Protein AF-A0A199UKZ0-F1 (afdb_monomer_lite)

InterPro domains:
  IPR006593 Cytochrome b561/ferric reductase, transmembrane domain [PF03188] (11-136)
  IPR006593 Cytochrome b561/ferric reductase, transmembrane domain [PS50939] (1-160)
  IPR006593 Cytochrome b561/ferric reductase, transmembrane domain [SM00665] (11-135)

pLDDT: mean 88.03, std 12.97, range [36.12, 98.5]

Organism: Ananas comosus (NCBI:txid4615)

Sequence (160 aa):
LTPQISVQIKVHAFLLWASFGFLIPVGVLIIRMSNNTKSAKSLKILFFSHVIVQIISVLLASAGAILSIKNFANSFENTHQRMGLALYGSIWLQSVFGFFRPNRELKLRRVWYFVHWLLGTGISILGIANTYIGLQTYHERTTRSVKLWTTSIKSALRCG

Foldseek 3Di:
DDPVLVVLLVLLLVLLCCQLLPLLVVLLVLQVCLVVDPDPVSNVVSVVSSLVSLVSSLVSLVVSVVSCVVRPDDDLPDPLSV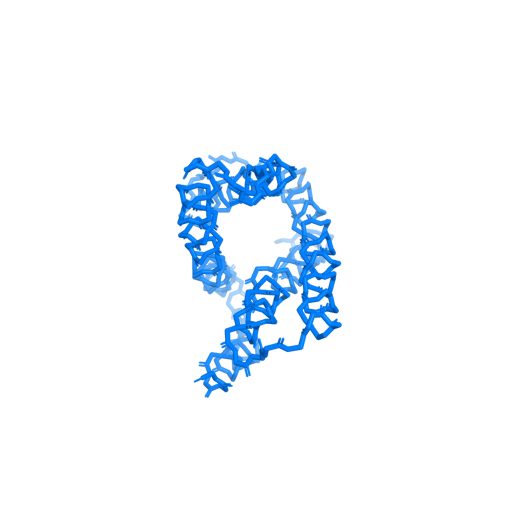LSVVLNVLSVVLNVLVVVQDDPPDPVNVVSCVVSSVSSVVSSVSSLVSSVVSLVVVCVVPVDDCPVVVVVSVVVVVVD

Secondary structure (DSSP, 8-state):
--HHHHHHHHHHHHHHIIIIIIIHHHHHHHHHGGGG---HHHHHHHHHHHHHHHHHHHHHHHHHHHHHHHHT-S---SHHHHHHHHHHHHHHHHHHHHHT---TTSTHHHHHHHHHHHHHHHHHHHHHHHHHHHHHHHHHHH----HHHHHHHHHHHH--

Radius of gyration: 17.36 Å; chains: 1; bounding box: 46×23×50 Å

Structure (mmCIF, N/CA/C/O backbone):
data_AF-A0A199UKZ0-F1
#
_entry.id   AF-A0A199UKZ0-F1
#
loop_
_atom_site.group_PDB
_atom_site.id
_atom_site.type_symbol
_atom_site.label_atom_id
_atom_site.label_alt_id
_atom_site.label_comp_id
_atom_site.label_asym_id
_atom_site.label_entity_id
_atom_site.label_seq_id
_atom_site.pdbx_PDB_ins_code
_atom_site.Cartn_x
_atom_site.Cartn_y
_atom_site.Cartn_z
_atom_site.occupancy
_atom_site.B_iso_or_equiv
_atom_site.auth_seq_id
_atom_site.auth_comp_id
_atom_site.auth_asym_id
_atom_site.auth_atom_id
_atom_site.pdbx_PDB_model_num
ATOM 1 N N . LEU A 1 1 ? 18.337 -0.999 -22.482 1.00 66.81 1 LEU A N 1
ATOM 2 C CA . LEU A 1 1 ? 17.759 0.017 -21.565 1.00 66.81 1 LEU A CA 1
ATOM 3 C C . LEU A 1 1 ? 18.658 1.240 -21.561 1.00 66.81 1 LEU A C 1
ATOM 5 O O . LEU A 1 1 ? 19.860 1.066 -21.396 1.00 66.81 1 LEU A O 1
ATOM 9 N N . THR A 1 2 ? 18.105 2.446 -21.693 1.00 81.44 2 THR A N 1
ATOM 10 C CA . THR A 1 2 ? 18.885 3.675 -21.471 1.00 81.44 2 THR A CA 1
ATOM 11 C C . THR A 1 2 ? 19.229 3.832 -19.977 1.00 81.44 2 THR A C 1
ATOM 13 O O . THR A 1 2 ? 18.515 3.282 -19.125 1.00 81.44 2 THR A O 1
ATOM 16 N N . PRO A 1 3 ? 20.296 4.577 -19.618 1.00 80.69 3 PRO A N 1
ATOM 17 C CA . PRO A 1 3 ? 20.652 4.831 -18.219 1.00 80.69 3 PRO A CA 1
ATOM 18 C C . PRO A 1 3 ? 19.506 5.457 -17.413 1.00 80.69 3 PRO A C 1
ATOM 20 O O . PRO A 1 3 ? 19.244 5.044 -16.285 1.00 80.69 3 PRO A O 1
ATOM 23 N N . GLN A 1 4 ? 18.767 6.386 -18.023 1.00 85.00 4 GLN A N 1
ATOM 24 C CA . GLN A 1 4 ? 17.624 7.061 -17.408 1.00 85.00 4 GLN A CA 1
ATOM 25 C C . GLN A 1 4 ? 16.493 6.084 -17.056 1.00 85.00 4 GLN A C 1
ATOM 27 O O . GLN A 1 4 ? 16.046 6.055 -15.910 1.00 85.00 4 GLN A O 1
ATOM 32 N N . ILE A 1 5 ? 16.084 5.225 -17.997 1.00 83.69 5 ILE A N 1
ATOM 33 C CA . ILE A 1 5 ? 15.036 4.217 -17.764 1.00 83.69 5 ILE A CA 1
ATOM 34 C C . ILE A 1 5 ? 15.471 3.230 -16.669 1.00 83.69 5 ILE A C 1
ATOM 36 O O . ILE A 1 5 ? 14.671 2.844 -15.821 1.00 83.69 5 ILE A O 1
ATOM 40 N N . SER A 1 6 ? 16.756 2.860 -16.628 1.00 85.12 6 SER A N 1
ATOM 41 C CA . SER A 1 6 ? 17.306 1.990 -15.579 1.00 85.12 6 SER A CA 1
ATOM 42 C C . SER A 1 6 ? 17.189 2.607 -14.180 1.00 85.12 6 SER A C 1
ATOM 44 O O . SER A 1 6 ? 16.787 1.927 -13.234 1.00 85.12 6 SER A O 1
ATOM 46 N N . VAL A 1 7 ? 17.487 3.9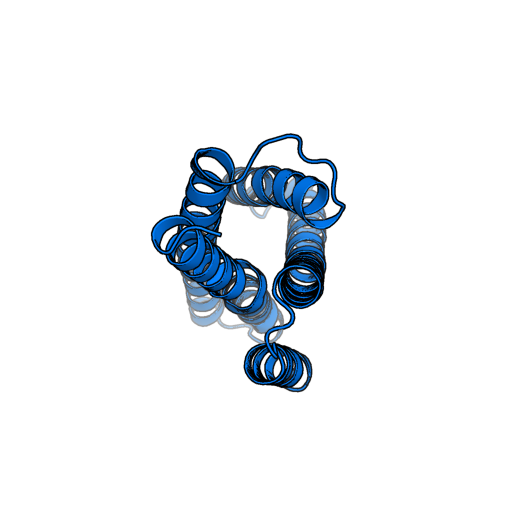04 -14.037 1.00 88.62 7 VAL A N 1
ATOM 47 C CA . VAL A 1 7 ? 17.311 4.631 -12.768 1.00 88.62 7 VAL A CA 1
ATOM 48 C C . VAL A 1 7 ? 15.838 4.693 -12.378 1.00 88.62 7 VAL A C 1
ATOM 50 O O . VAL A 1 7 ? 15.497 4.364 -11.244 1.00 88.62 7 VAL A O 1
ATOM 53 N N . GLN A 1 8 ? 14.953 5.044 -13.312 1.00 91.75 8 GLN A N 1
ATOM 54 C CA . GLN A 1 8 ? 13.519 5.120 -13.039 1.00 91.75 8 GLN A CA 1
ATOM 55 C C . GLN A 1 8 ? 12.956 3.762 -12.586 1.00 91.75 8 GLN A C 1
ATOM 57 O O . GLN A 1 8 ? 12.171 3.717 -11.642 1.00 91.75 8 GLN A O 1
ATOM 62 N N . ILE A 1 9 ? 13.373 2.646 -13.197 1.00 89.94 9 ILE A N 1
ATOM 63 C CA . ILE A 1 9 ? 12.935 1.300 -12.783 1.00 89.94 9 ILE A CA 1
ATOM 64 C C . ILE A 1 9 ? 13.376 0.996 -11.349 1.00 89.94 9 ILE A C 1
ATOM 66 O O . ILE A 1 9 ? 12.587 0.468 -10.567 1.00 89.94 9 ILE A O 1
ATOM 70 N N . LYS A 1 10 ? 14.608 1.360 -10.971 1.00 90.38 10 LYS A N 1
ATOM 71 C CA . LYS A 1 10 ? 15.092 1.186 -9.592 1.00 90.38 10 LYS A CA 1
ATOM 72 C C . LYS A 1 10 ? 14.290 2.019 -8.595 1.00 90.38 10 LYS A C 1
ATOM 74 O O . LYS A 1 10 ? 13.929 1.506 -7.542 1.00 90.38 10 LYS A O 1
ATOM 79 N N . VAL A 1 11 ? 13.994 3.278 -8.929 1.00 94.00 11 VAL A N 1
ATOM 80 C CA . VAL A 1 11 ? 13.177 4.161 -8.080 1.00 94.00 11 VAL A CA 1
ATOM 81 C C . VAL A 1 11 ? 11.765 3.596 -7.931 1.00 94.00 11 VAL A C 1
ATOM 83 O O . VAL A 1 11 ? 11.271 3.484 -6.815 1.00 94.00 11 VAL A O 1
ATOM 86 N N . HIS A 1 12 ? 11.141 3.162 -9.026 1.00 94.19 12 HIS A N 1
ATOM 87 C CA . HIS A 1 12 ? 9.838 2.502 -8.998 1.00 94.19 12 HIS A CA 1
ATOM 88 C C . HIS A 1 12 ? 9.842 1.261 -8.096 1.00 94.19 12 HIS A C 1
ATOM 90 O O . HIS A 1 12 ? 8.997 1.145 -7.208 1.00 94.19 12 HIS A O 1
ATOM 96 N N . ALA A 1 13 ? 10.817 0.368 -8.289 1.00 92.69 13 ALA A N 1
ATOM 97 C CA . ALA A 1 13 ? 10.951 -0.850 -7.499 1.00 92.69 13 ALA A CA 1
ATOM 98 C C . ALA A 1 13 ? 11.122 -0.537 -6.006 1.00 92.69 13 ALA A C 1
ATOM 100 O O . ALA A 1 13 ? 10.460 -1.152 -5.174 1.00 92.69 13 ALA A O 1
ATOM 101 N N . PHE A 1 14 ? 11.954 0.451 -5.667 1.00 93.88 14 PHE A N 1
ATOM 102 C CA . PHE A 1 14 ? 12.161 0.874 -4.285 1.00 93.88 14 PHE A CA 1
ATOM 103 C C . PHE A 1 14 ? 10.890 1.455 -3.654 1.00 93.88 14 PHE A C 1
ATOM 105 O O . PHE A 1 14 ? 10.515 1.040 -2.560 1.00 93.88 14 PHE A O 1
ATOM 112 N N . LEU A 1 15 ? 10.197 2.369 -4.345 1.00 96.50 15 LEU A N 1
ATOM 113 C CA . LEU A 1 15 ? 8.968 2.996 -3.844 1.00 96.50 15 LEU A CA 1
ATOM 114 C C . LEU A 1 15 ? 7.865 1.963 -3.580 1.00 96.50 15 LEU A C 1
ATOM 116 O O . LEU A 1 15 ? 7.220 1.997 -2.530 1.00 96.50 15 LEU A O 1
ATOM 120 N N . LEU A 1 16 ? 7.657 1.025 -4.510 1.00 95.62 16 LEU A N 1
ATOM 121 C CA . LEU A 1 16 ? 6.624 0.002 -4.354 1.00 95.62 16 LEU A CA 1
ATOM 122 C C . LEU A 1 16 ? 7.001 -1.073 -3.340 1.00 95.62 16 LEU A C 1
ATOM 124 O O . LEU A 1 16 ? 6.124 -1.522 -2.606 1.00 95.62 16 LEU A O 1
ATOM 128 N N . TRP A 1 17 ? 8.278 -1.448 -3.246 1.00 94.38 17 TRP A N 1
ATOM 129 C CA . TRP A 1 17 ? 8.747 -2.333 -2.184 1.00 94.38 17 TRP A CA 1
ATOM 130 C C . TRP A 1 17 ? 8.557 -1.692 -0.804 1.00 94.38 17 TRP A C 1
ATOM 132 O O . TRP A 1 17 ? 7.997 -2.328 0.085 1.00 94.38 17 TRP A O 1
ATOM 142 N N . ALA A 1 18 ? 8.946 -0.423 -0.637 1.00 95.62 18 ALA A N 1
ATOM 143 C CA . ALA A 1 18 ? 8.766 0.297 0.620 1.00 95.62 18 ALA A CA 1
ATOM 144 C C . ALA A 1 18 ? 7.280 0.387 1.008 1.00 95.62 18 ALA A C 1
ATOM 146 O O . ALA A 1 18 ? 6.936 0.218 2.174 1.00 95.62 18 ALA A O 1
ATOM 147 N N . SER A 1 19 ? 6.390 0.594 0.035 1.00 97.75 19 SER A N 1
ATOM 148 C CA . SER A 1 19 ? 4.943 0.622 0.261 1.00 97.75 19 SER A CA 1
ATOM 149 C C . SER A 1 19 ? 4.339 -0.777 0.469 1.00 97.75 19 SER A C 1
ATOM 151 O O . SER A 1 19 ? 4.054 -1.172 1.601 1.00 97.75 19 SER A O 1
ATOM 153 N N . PHE A 1 20 ? 4.158 -1.550 -0.606 1.00 96.31 20 PHE A N 1
ATOM 154 C CA . PHE A 1 20 ? 3.449 -2.833 -0.598 1.00 96.31 20 PHE A CA 1
ATOM 155 C C . PHE A 1 20 ? 4.234 -3.956 0.074 1.00 96.31 20 PHE A C 1
ATOM 157 O O . PHE A 1 20 ? 3.637 -4.833 0.692 1.00 96.31 20 PHE A O 1
ATOM 164 N N . GLY A 1 21 ? 5.560 -3.944 -0.052 1.00 92.12 21 GLY A N 1
ATOM 165 C CA . GLY A 1 21 ? 6.424 -4.969 0.527 1.00 92.12 21 GLY A CA 1
ATOM 166 C C . GLY A 1 21 ? 6.692 -4.784 2.020 1.00 92.12 21 GLY A C 1
ATOM 167 O O . GLY A 1 21 ? 7.087 -5.749 2.671 1.00 92.12 21 GLY A O 1
ATOM 168 N N . PHE A 1 22 ? 6.488 -3.578 2.566 1.00 93.62 22 PHE A N 1
ATOM 169 C CA . PHE A 1 22 ? 6.892 -3.262 3.937 1.00 93.62 22 PHE A CA 1
ATOM 170 C C . PHE A 1 22 ? 5.858 -2.452 4.729 1.00 93.62 22 PHE A C 1
ATOM 172 O O . PHE A 1 22 ? 5.273 -2.980 5.676 1.00 93.62 22 PHE A O 1
ATOM 179 N N . LEU A 1 23 ? 5.600 -1.191 4.368 1.00 97.06 23 LEU A N 1
ATOM 180 C CA . LEU A 1 23 ? 4.788 -0.297 5.201 1.00 97.06 23 LEU A CA 1
ATOM 181 C C . LEU A 1 23 ? 3.318 -0.731 5.306 1.00 97.06 23 LEU A C 1
ATOM 183 O O . LEU A 1 23 ? 2.762 -0.673 6.401 1.00 97.06 23 LEU A O 1
ATOM 187 N N . ILE A 1 24 ? 2.701 -1.225 4.225 1.00 96.75 24 ILE A N 1
ATOM 188 C CA . ILE A 1 24 ? 1.320 -1.742 4.270 1.00 96.75 24 ILE A CA 1
ATOM 189 C C . ILE A 1 24 ? 1.208 -2.947 5.223 1.00 96.75 24 ILE A C 1
ATOM 191 O O . ILE A 1 24 ? 0.359 -2.904 6.122 1.00 96.75 24 ILE A O 1
ATOM 195 N N . PRO A 1 25 ? 2.050 -3.998 5.102 1.00 95.62 25 PRO A N 1
ATOM 196 C CA . PRO A 1 25 ? 2.104 -5.079 6.086 1.00 95.62 25 PRO A CA 1
ATOM 197 C C . PRO A 1 25 ? 2.285 -4.583 7.524 1.00 95.62 25 PRO A C 1
ATOM 199 O O . PRO A 1 25 ? 1.521 -4.978 8.406 1.00 95.62 25 PRO A O 1
ATOM 202 N N . VAL A 1 26 ? 3.233 -3.670 7.760 1.00 96.50 26 VAL A N 1
ATOM 203 C CA . VAL A 1 26 ? 3.489 -3.090 9.089 1.00 96.50 26 VAL A CA 1
ATOM 204 C C . VAL A 1 26 ? 2.255 -2.359 9.621 1.00 96.50 26 VAL A C 1
ATOM 206 O O . VAL A 1 26 ? 1.853 -2.584 10.762 1.00 96.50 26 VAL A O 1
ATOM 209 N N . GLY A 1 27 ? 1.592 -1.544 8.800 1.00 96.56 27 GLY A N 1
ATOM 210 C CA . GLY A 1 27 ? 0.355 -0.859 9.166 1.00 96.56 27 GLY A CA 1
ATOM 211 C C . GLY A 1 27 ? -0.750 -1.837 9.573 1.00 96.56 27 GLY A C 1
ATOM 212 O O . GLY A 1 27 ? -1.440 -1.614 10.572 1.00 96.56 27 GLY A O 1
ATOM 213 N N . VAL A 1 28 ? -0.902 -2.949 8.847 1.00 95.38 28 VAL A N 1
ATOM 214 C CA . VAL A 1 28 ? -1.859 -4.018 9.186 1.00 95.38 28 VAL A CA 1
ATOM 215 C C . VAL A 1 28 ? -1.496 -4.701 10.510 1.00 95.38 28 VAL A C 1
ATOM 217 O O . VAL A 1 28 ? -2.386 -4.958 11.321 1.00 95.38 28 VAL A O 1
ATOM 220 N N . LEU A 1 29 ? -0.215 -4.966 10.772 1.00 95.25 29 LEU A N 1
ATOM 221 C CA . LEU A 1 29 ? 0.231 -5.555 12.039 1.00 95.25 29 LEU A CA 1
ATOM 222 C C . LEU A 1 29 ? -0.021 -4.613 13.226 1.00 95.25 29 LEU A C 1
ATOM 224 O O . LEU A 1 29 ? -0.599 -5.044 14.223 1.00 95.25 29 LEU A O 1
ATOM 228 N N . ILE A 1 30 ? 0.304 -3.322 13.090 1.00 95.56 30 ILE A N 1
ATOM 229 C CA . ILE A 1 30 ? 0.075 -2.299 14.125 1.00 95.56 30 ILE A CA 1
ATOM 230 C C . ILE A 1 30 ? -1.391 -2.290 14.572 1.00 95.56 30 ILE A C 1
ATOM 232 O O . ILE A 1 30 ? -1.678 -2.347 15.768 1.00 95.56 30 ILE A O 1
ATOM 236 N N . ILE A 1 31 ? -2.346 -2.255 13.635 1.00 94.81 31 ILE A N 1
ATOM 237 C CA . ILE A 1 31 ? -3.764 -2.224 14.017 1.00 94.81 31 ILE A CA 1
ATOM 238 C C . ILE A 1 31 ? -4.236 -3.559 14.603 1.00 94.81 31 ILE A C 1
ATOM 240 O O . ILE A 1 31 ? -5.112 -3.563 15.464 1.00 94.81 31 ILE A O 1
ATOM 244 N N . ARG A 1 32 ? -3.643 -4.694 14.212 1.00 93.38 32 ARG A N 1
ATOM 245 C CA . ARG A 1 32 ? -3.966 -6.009 14.795 1.00 93.38 32 ARG A CA 1
ATOM 246 C C . ARG A 1 32 ? -3.529 -6.128 16.254 1.00 93.38 32 ARG A C 1
ATOM 248 O O . ARG A 1 32 ? -4.237 -6.763 17.030 1.00 93.38 32 ARG A O 1
ATOM 255 N N . MET A 1 33 ? -2.451 -5.451 16.661 1.00 92.62 33 MET A N 1
ATOM 256 C CA . MET A 1 33 ? -2.041 -5.385 18.074 1.00 92.62 33 MET A CA 1
ATOM 257 C C . MET A 1 33 ? -3.122 -4.771 18.977 1.00 92.62 33 MET A C 1
ATOM 259 O O . MET A 1 33 ? -3.118 -5.009 20.185 1.00 92.62 33 MET A O 1
ATOM 263 N N . SER A 1 34 ? -4.082 -4.027 18.410 1.00 91.25 34 SER A N 1
ATOM 264 C CA . SER A 1 34 ? -5.213 -3.479 19.167 1.00 91.25 34 SER A CA 1
ATOM 265 C C . SER A 1 34 ? -6.087 -4.563 19.811 1.00 91.25 34 SER A C 1
ATOM 267 O O . SER A 1 34 ? -6.686 -4.309 20.852 1.00 91.25 34 SER A O 1
ATOM 269 N N . ASN A 1 35 ? -6.084 -5.788 19.272 1.00 89.12 35 ASN A N 1
ATOM 270 C CA . ASN A 1 35 ? -6.806 -6.927 19.844 1.00 89.12 35 ASN A CA 1
ATOM 271 C C . ASN A 1 35 ? -6.244 -7.367 21.208 1.00 89.12 35 ASN A C 1
ATOM 273 O O . ASN A 1 35 ? -6.962 -7.978 21.995 1.00 89.12 35 ASN A O 1
ATOM 277 N N . ASN A 1 36 ? -4.984 -7.033 21.505 1.00 88.44 36 ASN A N 1
ATOM 278 C CA . ASN A 1 36 ? -4.282 -7.469 22.715 1.00 88.44 36 ASN A CA 1
ATOM 279 C C . ASN A 1 36 ? -4.299 -6.415 23.833 1.00 88.44 36 ASN A C 1
ATOM 281 O O . ASN A 1 36 ? -3.667 -6.603 24.870 1.00 88.44 36 ASN A O 1
ATOM 285 N N . THR A 1 37 ? -4.989 -5.286 23.645 1.00 88.88 37 THR A N 1
ATOM 286 C CA . THR A 1 37 ? -5.033 -4.208 24.638 1.00 88.88 37 THR A CA 1
ATOM 287 C C . THR A 1 37 ? -6.457 -3.756 24.930 1.00 88.88 37 THR A C 1
ATOM 289 O O . THR A 1 37 ? -7.277 -3.571 24.035 1.00 88.88 37 THR A O 1
ATOM 292 N N . LYS A 1 38 ? -6.748 -3.536 26.216 1.00 87.75 38 LYS A N 1
ATOM 293 C CA . LYS A 1 38 ? -8.026 -2.981 26.692 1.00 87.75 38 LYS A CA 1
ATOM 294 C C . LYS A 1 38 ? -7.945 -1.473 26.970 1.00 87.75 38 LYS A C 1
ATOM 296 O O . LYS A 1 38 ? -8.955 -0.843 27.265 1.00 87.75 38 LYS A O 1
ATOM 301 N N . SER A 1 39 ? -6.752 -0.877 26.871 1.00 94.81 39 SER A N 1
ATOM 302 C CA . SER A 1 39 ? -6.533 0.543 27.159 1.00 94.81 39 SER A CA 1
ATOM 303 C C . SER A 1 39 ? -7.050 1.422 26.023 1.00 94.81 39 SER A C 1
ATOM 305 O O . SER A 1 39 ? -6.541 1.379 24.903 1.00 94.81 39 SER A O 1
ATOM 307 N N . ALA A 1 40 ? -8.016 2.294 26.324 1.00 91.75 40 ALA A N 1
ATOM 308 C CA . ALA A 1 40 ? -8.557 3.245 25.352 1.00 91.75 40 ALA A CA 1
ATOM 309 C C . ALA A 1 40 ? -7.478 4.175 24.764 1.00 91.75 40 ALA A C 1
ATOM 311 O O . ALA A 1 40 ? -7.543 4.522 23.583 1.00 91.75 40 ALA A O 1
ATOM 312 N N . LYS A 1 41 ? -6.466 4.550 25.563 1.00 94.62 41 LYS A N 1
ATOM 313 C CA . LYS A 1 41 ? -5.317 5.347 25.104 1.00 94.62 41 LYS A CA 1
ATOM 314 C C . LYS A 1 41 ? -4.485 4.563 24.090 1.00 94.62 41 LYS A C 1
ATOM 316 O O . LYS A 1 41 ? -4.224 5.073 23.004 1.00 94.62 41 LYS A O 1
ATOM 321 N N . SER A 1 42 ? -4.130 3.319 24.408 1.00 93.62 42 SER A N 1
ATOM 322 C CA . SER A 1 42 ? -3.352 2.455 23.511 1.00 93.62 42 SER A CA 1
ATOM 323 C C . SER A 1 42 ? -4.101 2.166 22.209 1.00 93.62 42 SER A C 1
ATOM 325 O O . SER A 1 42 ? -3.507 2.249 21.140 1.00 93.62 42 SER A O 1
ATOM 327 N N . LEU A 1 43 ? -5.418 1.929 22.269 1.00 94.00 43 LEU A N 1
ATOM 328 C CA . LEU A 1 43 ? -6.259 1.752 21.079 1.00 94.00 43 LEU A CA 1
ATOM 329 C C . LEU A 1 43 ? -6.241 2.982 20.161 1.00 94.00 43 LEU A C 1
ATOM 331 O O . LEU A 1 43 ? -6.154 2.833 18.943 1.00 94.00 43 LEU A O 1
ATOM 335 N N . LYS A 1 44 ? -6.314 4.197 20.727 1.00 95.06 44 LYS A N 1
ATOM 336 C CA . LYS A 1 44 ? -6.207 5.442 19.948 1.00 95.06 44 LYS A CA 1
ATOM 337 C C . LYS A 1 44 ? -4.831 5.571 19.296 1.00 95.06 44 LYS A C 1
ATOM 339 O O . LYS A 1 44 ? -4.771 5.865 18.108 1.00 95.06 44 LYS A O 1
ATOM 344 N N . ILE A 1 45 ? -3.755 5.315 20.045 1.00 96.69 45 ILE A N 1
ATOM 345 C CA . ILE A 1 45 ? -2.379 5.381 19.528 1.00 96.69 45 ILE A CA 1
ATOM 346 C C . ILE A 1 45 ? -2.206 4.413 18.355 1.00 96.69 45 ILE A C 1
ATOM 348 O O . ILE A 1 45 ? -1.850 4.852 17.269 1.00 96.69 45 ILE A O 1
ATOM 352 N N . LEU A 1 46 ? -2.547 3.132 18.529 1.00 96.81 46 LEU A N 1
ATOM 353 C CA . LEU A 1 46 ? -2.425 2.122 17.471 1.00 96.81 46 LEU A CA 1
ATOM 354 C C . LEU A 1 46 ? -3.264 2.472 16.233 1.00 96.81 46 LEU A C 1
ATOM 356 O O . LEU A 1 46 ? -2.811 2.274 15.108 1.00 96.81 46 LEU A O 1
ATOM 360 N N . PHE A 1 47 ? -4.462 3.036 16.423 1.00 95.44 47 PHE A N 1
ATOM 361 C CA . PHE A 1 47 ? -5.293 3.509 15.316 1.00 95.44 47 PHE A CA 1
ATOM 362 C C . PHE A 1 47 ? -4.638 4.661 14.541 1.00 95.44 47 PHE A C 1
ATOM 364 O O . PHE A 1 47 ? -4.574 4.600 13.316 1.00 95.44 47 PHE A O 1
ATOM 371 N N . PHE A 1 48 ? -4.122 5.687 15.221 1.00 97.00 48 PHE A N 1
ATOM 372 C CA . PHE A 1 48 ? -3.449 6.800 14.543 1.00 97.00 48 PHE A CA 1
ATOM 373 C C . PHE A 1 48 ? -2.134 6.370 13.893 1.00 97.00 48 PHE A C 1
ATOM 375 O O . PHE A 1 48 ? -1.877 6.752 12.754 1.00 97.00 48 PHE A O 1
ATOM 382 N N . SER A 1 49 ? -1.342 5.525 14.557 1.00 97.69 49 SER A N 1
ATOM 383 C CA . SER A 1 49 ? -0.135 4.936 13.974 1.00 97.69 49 SER A CA 1
ATOM 384 C C . SER A 1 49 ? -0.455 4.163 12.695 1.00 97.69 49 SER A C 1
ATOM 386 O O . SER A 1 49 ? 0.213 4.366 11.685 1.00 97.69 49 SER A O 1
ATOM 388 N N . HIS A 1 50 ? -1.512 3.342 12.699 1.00 97.19 50 HIS A N 1
ATOM 389 C CA . HIS A 1 50 ? -1.994 2.663 11.496 1.00 97.19 50 HIS A CA 1
ATOM 390 C C . HIS A 1 50 ? -2.330 3.659 10.380 1.00 97.19 50 HIS A C 1
ATOM 392 O O . HIS A 1 50 ? -1.819 3.523 9.274 1.00 97.19 50 HIS A O 1
ATOM 398 N N . VAL A 1 51 ? -3.145 4.679 10.663 1.00 97.31 51 VAL A N 1
ATOM 399 C CA . VAL A 1 51 ? -3.558 5.667 9.653 1.00 97.31 51 VAL A CA 1
ATOM 400 C C . VAL A 1 51 ? -2.354 6.402 9.057 1.00 97.31 51 VAL A C 1
ATOM 402 O O . VAL A 1 51 ? -2.257 6.501 7.838 1.00 97.31 51 VAL A O 1
ATOM 405 N N . ILE A 1 52 ? -1.411 6.863 9.883 1.00 98.19 52 ILE A N 1
ATOM 406 C CA . ILE A 1 52 ? -0.213 7.583 9.421 1.00 98.19 52 ILE A CA 1
ATOM 407 C C . ILE A 1 52 ? 0.641 6.691 8.513 1.00 98.19 52 ILE A C 1
ATOM 409 O O . ILE A 1 52 ? 1.001 7.103 7.409 1.00 98.19 52 ILE A O 1
ATOM 413 N N . VAL A 1 53 ? 0.921 5.454 8.938 1.00 98.12 53 VAL A N 1
ATOM 414 C CA . VAL A 1 53 ? 1.694 4.492 8.136 1.00 98.12 53 VAL A CA 1
ATOM 415 C C . VAL A 1 53 ? 0.995 4.200 6.805 1.00 98.12 53 VAL A C 1
ATOM 417 O O . VAL A 1 53 ? 1.652 4.163 5.762 1.00 98.12 53 VAL A O 1
ATOM 420 N N . GLN A 1 54 ? -0.335 4.063 6.801 1.00 97.88 54 GLN A N 1
ATOM 421 C CA . GLN A 1 54 ? -1.090 3.817 5.571 1.00 97.88 54 GLN A CA 1
ATOM 422 C C . GLN A 1 54 ? -1.120 5.026 4.634 1.00 97.88 54 GLN A C 1
ATOM 424 O O . GLN A 1 54 ? -1.003 4.843 3.425 1.00 97.88 54 GLN A O 1
ATOM 429 N N . ILE A 1 55 ? -1.196 6.255 5.152 1.00 98.12 55 ILE A N 1
ATOM 430 C CA . ILE A 1 55 ? -1.098 7.467 4.324 1.00 98.12 55 ILE A CA 1
ATOM 431 C C . ILE A 1 55 ? 0.260 7.516 3.617 1.00 98.12 55 ILE A C 1
ATOM 433 O O . ILE A 1 55 ? 0.309 7.674 2.398 1.00 98.12 55 ILE A O 1
ATOM 437 N N . ILE A 1 56 ? 1.359 7.310 4.351 1.00 98.50 56 ILE A N 1
ATOM 438 C CA . ILE A 1 56 ? 2.710 7.288 3.765 1.00 98.50 56 ILE A CA 1
ATOM 439 C C . ILE A 1 56 ? 2.808 6.190 2.695 1.00 98.50 56 ILE A C 1
ATOM 441 O O . ILE A 1 56 ? 3.303 6.434 1.594 1.00 98.50 56 ILE A O 1
ATOM 445 N N . SER A 1 57 ? 2.272 5.002 2.983 1.00 98.06 57 SER A N 1
ATOM 446 C CA . SER A 1 57 ? 2.247 3.879 2.040 1.00 98.06 57 SER A CA 1
ATOM 447 C C . SER A 1 57 ? 1.522 4.221 0.737 1.00 98.06 57 SER A C 1
ATOM 449 O O . SER A 1 57 ? 2.039 3.936 -0.346 1.00 98.06 57 SER A O 1
ATOM 451 N N . VAL A 1 58 ? 0.347 4.852 0.822 1.00 98.06 58 VAL A N 1
ATOM 452 C CA . VAL A 1 58 ? -0.463 5.250 -0.341 1.00 98.06 58 VAL A CA 1
ATOM 453 C C . VAL A 1 58 ? 0.253 6.305 -1.179 1.00 98.06 58 VAL A C 1
ATOM 455 O O . VAL A 1 58 ? 0.243 6.213 -2.408 1.00 98.06 58 VAL A O 1
ATOM 458 N N . LEU A 1 59 ? 0.920 7.273 -0.544 1.00 98.44 59 LEU A N 1
ATOM 459 C CA . LEU A 1 59 ? 1.693 8.299 -1.248 1.00 98.44 59 LEU A CA 1
ATOM 460 C C . LEU A 1 59 ? 2.873 7.690 -2.018 1.00 98.44 59 LEU A C 1
ATOM 462 O O . LEU A 1 59 ? 3.049 7.981 -3.202 1.00 98.44 59 LEU A O 1
ATOM 466 N N . LEU A 1 60 ? 3.634 6.788 -1.387 1.00 98.31 60 LEU A N 1
ATOM 467 C CA . LEU A 1 60 ? 4.737 6.076 -2.043 1.00 98.31 60 LEU A CA 1
ATOM 468 C C . LEU A 1 60 ? 4.244 5.187 -3.193 1.00 98.31 60 LEU A C 1
ATOM 470 O O . LEU A 1 60 ? 4.825 5.212 -4.281 1.00 98.31 60 LEU A O 1
ATOM 474 N N . ALA A 1 61 ? 3.148 4.447 -2.985 1.00 97.88 61 ALA A N 1
ATOM 475 C CA . ALA A 1 61 ? 2.526 3.635 -4.030 1.00 97.88 61 ALA A CA 1
ATOM 476 C C . ALA A 1 61 ? 2.072 4.495 -5.214 1.00 97.88 61 ALA A C 1
ATOM 478 O O . ALA A 1 61 ? 2.306 4.128 -6.363 1.00 97.88 61 ALA A O 1
ATOM 479 N N . SER A 1 62 ? 1.482 5.660 -4.942 1.00 98.12 62 SER A N 1
ATOM 480 C CA . SER A 1 62 ? 1.016 6.592 -5.971 1.00 98.12 62 SER A CA 1
ATOM 481 C C . SER A 1 62 ? 2.177 7.180 -6.771 1.00 98.12 62 SER A C 1
ATOM 483 O O . SER A 1 62 ? 2.119 7.209 -7.998 1.00 98.12 62 SER A O 1
ATOM 485 N N . ALA A 1 63 ? 3.269 7.575 -6.110 1.00 97.75 63 ALA A N 1
ATOM 486 C CA . ALA A 1 63 ? 4.478 8.034 -6.792 1.00 97.75 63 ALA A CA 1
ATOM 487 C C . ALA A 1 63 ? 5.082 6.932 -7.685 1.00 97.75 63 ALA A C 1
ATOM 489 O O . ALA A 1 63 ? 5.403 7.180 -8.849 1.00 97.75 63 ALA A O 1
ATOM 490 N N . GLY A 1 64 ? 5.173 5.697 -7.175 1.00 96.19 64 GLY A N 1
ATOM 491 C CA . GLY A 1 64 ? 5.636 4.540 -7.944 1.00 96.19 64 GLY A CA 1
ATOM 492 C C . GLY A 1 64 ? 4.727 4.206 -9.133 1.00 96.19 64 GLY A C 1
ATOM 493 O O . GLY A 1 64 ? 5.229 3.901 -10.220 1.00 96.19 64 GLY A O 1
ATOM 494 N N . ALA A 1 65 ? 3.408 4.322 -8.955 1.00 94.50 65 ALA A N 1
ATOM 495 C CA . ALA A 1 65 ? 2.409 4.131 -10.002 1.00 94.50 65 ALA A CA 1
ATOM 496 C C . ALA A 1 65 ? 2.550 5.179 -11.111 1.00 94.50 65 ALA A C 1
ATOM 498 O O . ALA A 1 65 ? 2.700 4.809 -12.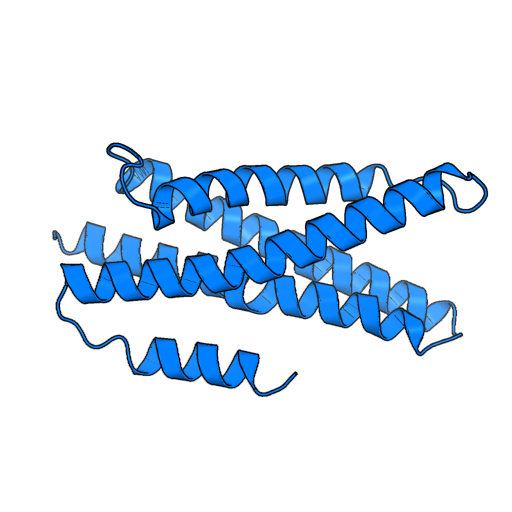274 1.00 94.50 65 ALA A O 1
ATOM 499 N N . ILE A 1 66 ? 2.599 6.469 -10.759 1.00 94.75 66 ILE A N 1
ATOM 500 C CA . ILE A 1 66 ? 2.792 7.573 -11.713 1.00 94.75 66 ILE A CA 1
ATOM 501 C C . ILE A 1 66 ? 4.086 7.376 -12.507 1.00 94.75 66 ILE A C 1
ATOM 503 O O . ILE A 1 66 ? 4.080 7.510 -13.731 1.00 94.75 66 ILE A O 1
ATOM 507 N N . LEU A 1 67 ? 5.183 7.016 -11.831 1.00 93.62 67 LEU A N 1
ATOM 508 C CA . LEU A 1 67 ? 6.464 6.746 -12.482 1.00 93.62 67 LEU A CA 1
ATOM 509 C C . LEU A 1 67 ? 6.341 5.609 -13.506 1.00 93.62 67 LEU A C 1
ATOM 511 O O . LEU A 1 67 ? 6.841 5.749 -14.622 1.00 93.62 67 LEU A O 1
ATOM 515 N N . SER A 1 68 ? 5.632 4.529 -13.158 1.00 91.19 68 SER A N 1
ATOM 516 C CA . SER A 1 68 ? 5.427 3.391 -14.060 1.00 91.19 68 SER A CA 1
ATOM 517 C C . SER A 1 68 ? 4.551 3.707 -15.265 1.00 91.19 68 SER A C 1
ATOM 519 O O . SER A 1 68 ? 4.916 3.363 -16.387 1.00 91.19 68 SER A O 1
ATOM 521 N N . ILE A 1 69 ? 3.440 4.413 -15.044 1.00 90.50 69 ILE A N 1
ATOM 522 C CA . ILE A 1 69 ? 2.476 4.765 -16.086 1.00 90.50 69 ILE A CA 1
ATOM 523 C C . ILE A 1 69 ? 3.109 5.743 -17.076 1.00 90.50 69 ILE A C 1
ATOM 525 O O . ILE A 1 69 ? 2.943 5.585 -18.277 1.00 90.50 69 ILE A O 1
ATOM 529 N N . LYS A 1 70 ? 3.883 6.724 -16.595 1.00 89.50 70 LYS A N 1
ATOM 530 C CA . LYS A 1 70 ? 4.504 7.727 -17.469 1.00 89.50 70 LYS A CA 1
ATOM 531 C C . LYS A 1 70 ? 5.703 7.214 -18.266 1.00 89.50 70 LYS A C 1
ATOM 533 O O . LYS A 1 70 ? 5.952 7.739 -19.343 1.00 89.50 70 LYS A O 1
ATOM 538 N N . ASN A 1 71 ? 6.476 6.265 -17.729 1.00 84.81 71 ASN A N 1
ATOM 539 C CA . ASN A 1 71 ? 7.793 5.935 -18.293 1.00 84.81 71 ASN A CA 1
ATOM 540 C C . ASN A 1 71 ? 7.934 4.492 -18.793 1.00 84.81 71 ASN A C 1
ATOM 542 O O . ASN A 1 71 ? 8.855 4.220 -19.560 1.00 84.81 71 ASN A O 1
ATOM 546 N N . PHE A 1 72 ? 7.078 3.558 -18.359 1.00 78.50 72 PHE A N 1
ATOM 547 C CA . PHE A 1 72 ? 7.221 2.129 -18.691 1.00 78.50 72 PHE A CA 1
ATOM 548 C C . PHE A 1 72 ? 5.971 1.500 -19.313 1.00 78.50 72 PHE A C 1
ATOM 550 O O . PHE A 1 72 ? 6.051 0.379 -19.823 1.00 78.50 72 PHE A O 1
ATOM 557 N N . ALA A 1 73 ? 4.806 2.143 -19.213 1.00 62.53 73 ALA A N 1
ATOM 558 C CA . ALA A 1 73 ? 3.553 1.557 -19.668 1.00 62.53 73 ALA A CA 1
ATOM 559 C C . ALA A 1 73 ? 3.437 1.645 -21.191 1.00 62.53 73 ALA A C 1
ATOM 561 O O . ALA A 1 73 ? 3.107 2.696 -21.720 1.00 62.53 73 ALA A O 1
ATOM 562 N N . ASN A 1 74 ? 3.675 0.523 -21.876 1.00 61.75 74 ASN A N 1
ATOM 563 C CA . ASN A 1 74 ? 3.419 0.415 -23.314 1.00 61.75 74 ASN A CA 1
ATOM 564 C C . ASN A 1 74 ? 2.358 -0.627 -23.704 1.00 61.75 74 ASN A C 1
ATOM 566 O O . ASN A 1 74 ? 1.998 -0.644 -24.871 1.00 61.75 74 ASN A O 1
ATOM 570 N N . SER A 1 75 ? 1.794 -1.424 -22.778 1.00 64.00 75 SER A N 1
ATOM 571 C CA . SER A 1 75 ? 0.625 -2.285 -23.098 1.00 64.00 75 SER A CA 1
ATOM 572 C C . SER A 1 75 ? -0.014 -3.083 -21.940 1.00 64.00 75 SER A C 1
ATOM 574 O O . SER A 1 75 ? -1.034 -3.727 -22.154 1.00 64.00 75 SER A O 1
ATOM 576 N N . PHE A 1 76 ? 0.526 -3.062 -20.708 1.00 73.19 76 PHE A N 1
ATOM 577 C CA . PHE A 1 76 ? 0.056 -3.914 -19.587 1.00 73.19 76 PHE A CA 1
ATOM 578 C C . PHE A 1 76 ? -0.051 -5.414 -19.943 1.00 73.19 76 PHE A C 1
ATOM 580 O O . PHE A 1 76 ? -0.918 -6.124 -19.439 1.00 73.19 76 PHE A O 1
ATOM 587 N N . GLU A 1 77 ? 0.833 -5.917 -20.803 1.00 77.50 77 GLU A N 1
ATOM 588 C CA . GLU A 1 77 ? 0.756 -7.294 -21.309 1.00 77.50 77 GLU A CA 1
ATOM 589 C C . GLU A 1 77 ? 1.194 -8.354 -20.296 1.00 77.50 77 GLU A C 1
ATOM 591 O O . GLU A 1 77 ? 0.742 -9.496 -20.362 1.00 77.50 77 GLU A O 1
ATOM 596 N N . ASN A 1 78 ? 2.057 -8.000 -19.338 1.00 84.81 78 ASN A N 1
ATOM 597 C CA . ASN A 1 78 ? 2.552 -8.969 -18.364 1.00 84.81 78 ASN A CA 1
ATOM 598 C C . ASN A 1 78 ? 1.737 -8.984 -17.061 1.00 84.81 78 ASN A C 1
ATOM 600 O O . ASN A 1 78 ? 1.120 -7.996 -16.651 1.00 84.81 78 ASN A O 1
ATOM 604 N N . THR A 1 79 ? 1.782 -10.128 -16.376 1.00 87.81 79 THR A N 1
ATOM 605 C CA . THR A 1 79 ? 1.063 -10.371 -15.119 1.00 87.81 79 THR A CA 1
ATOM 606 C C . THR A 1 79 ? 1.382 -9.326 -14.046 1.00 87.81 79 THR A C 1
ATOM 608 O O . THR A 1 79 ? 0.462 -8.835 -13.395 1.00 87.81 79 THR A O 1
ATOM 611 N N . HIS A 1 80 ? 2.650 -8.918 -13.904 1.00 91.19 80 HIS A N 1
ATOM 612 C CA . HIS A 1 80 ? 3.069 -7.898 -12.934 1.00 91.19 80 HIS A CA 1
ATOM 613 C C . HIS A 1 80 ? 2.390 -6.542 -13.173 1.00 91.19 80 HIS A C 1
ATOM 615 O O . HIS A 1 80 ? 1.916 -5.900 -12.237 1.00 91.19 80 HIS A O 1
ATOM 621 N N . GLN A 1 81 ? 2.304 -6.110 -14.431 1.00 91.06 81 GLN A N 1
ATOM 622 C CA . GLN A 1 81 ? 1.678 -4.848 -14.814 1.00 91.06 81 GLN A CA 1
ATOM 623 C C . GLN A 1 81 ? 0.164 -4.876 -14.577 1.00 91.06 81 GLN A C 1
ATOM 625 O O . GLN A 1 81 ? -0.376 -3.929 -14.006 1.00 91.06 81 GLN A O 1
ATOM 630 N N . ARG A 1 82 ? -0.521 -5.967 -14.953 1.00 92.00 82 ARG A N 1
ATOM 631 C CA . ARG A 1 82 ? -1.973 -6.122 -14.733 1.00 92.00 82 ARG A CA 1
ATOM 632 C C . ARG A 1 82 ? -2.321 -6.153 -13.246 1.00 92.00 82 ARG A C 1
ATOM 634 O O . ARG A 1 82 ? -3.228 -5.445 -12.810 1.00 92.00 82 ARG A O 1
ATOM 641 N N . MET A 1 83 ? -1.573 -6.929 -12.460 1.00 93.94 83 MET A N 1
ATOM 642 C CA . MET A 1 83 ? -1.731 -6.972 -11.004 1.00 93.94 83 MET A CA 1
ATOM 643 C C . MET A 1 83 ? -1.388 -5.628 -10.357 1.00 93.94 83 MET A C 1
ATOM 645 O O . MET A 1 83 ? -2.110 -5.177 -9.472 1.00 93.94 83 MET A O 1
ATOM 649 N N . GLY A 1 84 ? -0.325 -4.962 -10.817 1.00 93.56 84 GLY A N 1
ATOM 650 C CA . GLY A 1 84 ? 0.071 -3.634 -10.352 1.00 93.56 84 GLY A CA 1
ATOM 651 C C . GLY A 1 84 ? -1.031 -2.595 -10.548 1.00 93.56 84 GLY A C 1
ATOM 652 O O . GLY A 1 84 ? -1.375 -1.894 -9.601 1.00 93.56 84 GLY A O 1
ATOM 653 N N . LEU A 1 85 ? -1.652 -2.557 -11.730 1.00 93.75 85 LEU A N 1
ATOM 654 C CA . LEU A 1 85 ? -2.773 -1.659 -12.013 1.00 93.75 85 LEU A CA 1
ATOM 655 C C . LEU A 1 85 ? -3.971 -1.923 -11.087 1.00 93.75 85 LEU A C 1
ATOM 657 O O . LEU A 1 85 ? -4.531 -0.986 -10.516 1.00 93.75 85 LEU A O 1
ATOM 661 N N . ALA A 1 86 ? -4.325 -3.196 -10.883 1.00 95.50 86 ALA A N 1
ATOM 662 C CA . ALA A 1 86 ? -5.392 -3.575 -9.959 1.00 95.50 86 ALA A CA 1
ATOM 663 C C . ALA A 1 86 ? -5.078 -3.155 -8.511 1.00 95.50 86 ALA A C 1
ATOM 665 O O . ALA A 1 86 ? -5.952 -2.642 -7.808 1.00 95.50 86 ALA A O 1
ATOM 666 N N . LEU A 1 87 ? -3.827 -3.313 -8.068 1.00 96.88 87 LEU A N 1
ATOM 667 C CA . LEU A 1 87 ? -3.369 -2.892 -6.741 1.00 96.88 87 LEU A CA 1
ATOM 668 C C . LEU A 1 87 ? -3.418 -1.371 -6.559 1.00 96.88 87 LEU A C 1
ATOM 670 O O . LEU A 1 87 ? -3.797 -0.913 -5.481 1.00 96.88 87 LEU A O 1
ATOM 674 N N . TYR A 1 88 ? -3.094 -0.587 -7.592 1.00 95.38 88 TYR A N 1
ATOM 675 C CA . TYR A 1 88 ? -3.196 0.876 -7.539 1.00 95.38 88 TYR A CA 1
ATOM 676 C C . TYR A 1 88 ? -4.637 1.343 -7.333 1.00 95.38 88 TYR A C 1
ATOM 678 O O . TYR A 1 88 ? -4.883 2.207 -6.496 1.00 95.38 88 TYR A O 1
ATOM 686 N N . GLY A 1 89 ? -5.602 0.751 -8.039 1.00 96.56 89 GLY A N 1
ATOM 687 C CA . GLY A 1 89 ? -7.017 1.044 -7.797 1.00 96.56 89 GLY A CA 1
ATOM 688 C C . GLY A 1 89 ? -7.467 0.582 -6.409 1.00 96.56 89 GLY A C 1
ATOM 689 O O . GLY A 1 89 ? -8.112 1.326 -5.670 1.00 96.56 89 GLY A O 1
ATOM 690 N N . SER A 1 90 ? -7.069 -0.632 -6.022 1.00 97.44 90 SER A N 1
ATOM 691 C CA . SER A 1 90 ? -7.494 -1.257 -4.766 1.00 97.44 90 SER A CA 1
ATOM 692 C C . SER A 1 90 ? -7.005 -0.503 -3.531 1.00 97.44 90 SER A C 1
ATOM 694 O O . SER A 1 90 ? -7.763 -0.365 -2.574 1.00 97.44 90 SER A O 1
ATOM 696 N N . ILE A 1 91 ? -5.768 0.011 -3.532 1.00 97.12 91 ILE A N 1
ATOM 697 C CA . ILE A 1 91 ? -5.235 0.745 -2.376 1.00 97.12 91 ILE A CA 1
ATOM 698 C C . ILE A 1 91 ? -5.983 2.067 -2.159 1.00 97.12 91 ILE A C 1
ATOM 700 O O . ILE A 1 91 ? -6.350 2.373 -1.027 1.00 97.12 91 ILE A O 1
ATOM 704 N N . TRP A 1 92 ? -6.304 2.802 -3.228 1.00 97.75 92 TRP A N 1
ATOM 705 C CA . TRP A 1 92 ? -7.108 4.022 -3.131 1.00 97.75 92 TRP A CA 1
ATOM 706 C C . TRP A 1 92 ? -8.543 3.730 -2.697 1.00 97.75 92 TRP A C 1
ATOM 708 O O . TRP A 1 92 ? -9.051 4.402 -1.799 1.00 97.75 92 TRP A O 1
ATOM 718 N N . LEU A 1 93 ? -9.170 2.690 -3.260 1.00 96.94 93 LEU A N 1
ATOM 719 C CA . LEU A 1 93 ? -10.494 2.235 -2.833 1.00 96.94 93 LEU A CA 1
ATOM 720 C C . LEU A 1 93 ? -10.507 1.899 -1.335 1.00 96.94 93 LEU A C 1
ATOM 722 O O . LEU A 1 93 ? -11.378 2.364 -0.605 1.00 96.94 93 LEU A O 1
ATOM 726 N N . GLN A 1 94 ? -9.514 1.143 -0.865 1.00 97.25 94 GLN A N 1
ATOM 727 C CA . GLN A 1 94 ? -9.359 0.771 0.539 1.00 97.25 94 GLN A CA 1
ATOM 728 C C . GLN A 1 94 ? -9.168 1.992 1.449 1.00 97.25 94 GLN A C 1
ATOM 730 O O . GLN A 1 94 ? -9.759 2.042 2.530 1.00 97.25 94 GLN A O 1
ATOM 735 N N . SER A 1 95 ? -8.371 2.980 1.028 1.00 94.94 95 SER A N 1
ATOM 736 C CA . SER A 1 95 ? -8.155 4.225 1.774 1.00 94.94 95 SER A CA 1
ATOM 737 C C . SER A 1 95 ? -9.429 5.056 1.877 1.00 94.94 95 SER A C 1
ATOM 739 O O . SER A 1 95 ? -9.813 5.443 2.979 1.00 94.94 95 SER A O 1
ATOM 741 N N . VAL A 1 96 ? -10.122 5.273 0.757 1.00 95.19 96 VAL A N 1
ATOM 742 C CA . VAL A 1 96 ? -11.395 6.009 0.709 1.00 95.19 96 VAL A CA 1
ATOM 743 C C . VAL A 1 96 ? -12.457 5.300 1.548 1.00 95.19 96 VAL A C 1
ATOM 745 O O . VAL A 1 96 ? -13.092 5.919 2.400 1.00 95.19 96 VAL A O 1
ATOM 748 N N . PHE A 1 97 ? -12.591 3.981 1.400 1.00 94.12 97 PHE A N 1
ATOM 749 C CA . PHE A 1 97 ? -13.487 3.175 2.228 1.00 94.12 97 PHE A CA 1
ATOM 750 C C . PHE A 1 97 ? -13.126 3.257 3.720 1.00 94.12 97 PHE A C 1
ATOM 752 O O . PHE A 1 97 ? -14.009 3.283 4.578 1.00 94.12 97 PHE A O 1
ATOM 759 N N . GLY A 1 98 ? -11.830 3.365 4.026 1.00 93.12 98 GLY A N 1
ATOM 760 C CA . GLY A 1 98 ? -11.285 3.637 5.352 1.00 93.12 98 GLY A CA 1
ATOM 761 C C . GLY A 1 98 ? -11.818 4.924 5.993 1.00 93.12 98 GLY A C 1
ATOM 762 O O . GLY A 1 98 ? -12.107 4.929 7.190 1.00 93.12 98 GLY A O 1
ATOM 763 N N . PHE A 1 99 ? -11.987 5.993 5.210 1.00 91.38 99 PHE A N 1
ATOM 764 C CA . PHE A 1 99 ? -12.517 7.277 5.685 1.00 91.38 99 PHE A CA 1
ATOM 765 C C . PHE A 1 99 ? -14.020 7.234 5.976 1.00 91.38 99 PHE A C 1
ATOM 767 O O . PHE A 1 99 ? -14.466 7.853 6.939 1.00 91.38 99 PHE A O 1
ATOM 774 N N . PHE A 1 100 ? -14.795 6.433 5.238 1.00 92.44 100 PHE A N 1
ATOM 775 C CA . PHE A 1 100 ? -16.240 6.243 5.459 1.00 92.44 100 PHE A CA 1
ATOM 776 C C . PHE A 1 100 ? -16.571 5.306 6.629 1.00 92.44 100 PHE A C 1
ATOM 778 O O . PHE A 1 100 ? -17.564 4.578 6.634 1.00 92.44 100 PHE A O 1
ATOM 785 N N . ARG A 1 101 ? -15.714 5.325 7.646 1.00 92.19 101 ARG A N 1
ATOM 786 C CA . ARG A 1 101 ? -15.784 4.519 8.854 1.00 92.19 101 ARG A CA 1
ATOM 787 C C . ARG A 1 101 ? -17.101 4.789 9.623 1.00 92.19 101 ARG A C 1
ATOM 789 O O . ARG A 1 101 ? -17.216 5.848 10.233 1.00 92.19 101 ARG A O 1
ATOM 796 N N . PRO A 1 102 ? -18.043 3.825 9.735 1.00 91.69 102 PRO A N 1
ATOM 797 C CA . PRO A 1 102 ? -19.320 4.051 10.423 1.00 91.69 102 PRO A CA 1
ATOM 798 C C . PRO A 1 102 ? -19.178 4.182 11.945 1.00 91.69 102 PRO A C 1
ATOM 800 O O . PRO A 1 102 ? -18.244 3.617 12.541 1.00 91.69 102 PRO A O 1
ATOM 803 N N . ASN A 1 103 ? -20.156 4.843 12.575 1.00 89.50 103 ASN A N 1
ATOM 804 C CA . ASN A 1 103 ? -20.299 4.938 14.032 1.00 89.50 103 ASN A CA 1
ATOM 805 C C . ASN A 1 103 ? -20.386 3.553 14.688 1.00 89.50 103 ASN A C 1
ATOM 807 O O . ASN A 1 103 ? -20.867 2.591 14.088 1.00 89.50 103 ASN A O 1
ATOM 811 N N . ARG A 1 104 ? -19.896 3.439 15.931 1.00 82.75 104 ARG A N 1
ATOM 812 C CA . ARG A 1 104 ? -19.743 2.145 16.625 1.00 82.75 104 ARG A CA 1
ATOM 813 C C . ARG A 1 104 ? -21.062 1.410 16.885 1.00 82.75 104 ARG A C 1
ATOM 815 O O . ARG A 1 104 ? -21.036 0.189 16.967 1.00 82.75 104 ARG A O 1
ATOM 822 N N . GLU A 1 105 ? -22.168 2.135 16.981 1.00 86.62 105 GLU A N 1
ATOM 823 C CA . GLU A 1 105 ? -23.487 1.605 17.353 1.00 86.62 105 GLU A CA 1
ATOM 824 C C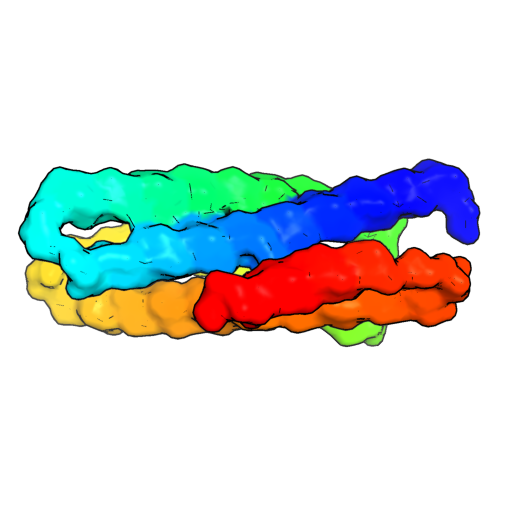 . GLU A 1 105 ? -24.254 0.993 16.170 1.00 86.62 105 GLU A C 1
ATOM 826 O O . GLU A 1 105 ? -25.195 0.225 16.353 1.00 86.62 105 GLU A O 1
ATOM 831 N N . LEU A 1 106 ? -23.835 1.282 14.935 1.00 89.56 106 LEU A N 1
ATOM 832 C CA . LEU A 1 106 ? -24.520 0.803 13.738 1.00 89.56 106 LEU A CA 1
ATOM 833 C C . LEU A 1 106 ? -24.111 -0.637 13.413 1.00 89.56 106 LEU A C 1
ATOM 835 O O . LEU A 1 106 ? -22.923 -0.946 13.357 1.00 89.56 106 LEU A O 1
ATOM 839 N N . LYS A 1 107 ? -25.064 -1.509 13.054 1.00 89.31 107 LYS A N 1
ATOM 840 C CA . LYS A 1 107 ? -24.759 -2.864 12.533 1.00 89.31 107 LYS A CA 1
ATOM 841 C C . LYS A 1 107 ? -23.808 -2.818 11.325 1.00 89.31 107 LYS A C 1
ATOM 843 O O . LYS A 1 107 ? -22.937 -3.678 11.186 1.00 89.31 107 LYS A O 1
ATOM 848 N N . LEU A 1 108 ? -23.910 -1.757 10.517 1.00 92.81 108 LEU A N 1
ATOM 849 C CA . LEU A 1 108 ? -23.028 -1.474 9.382 1.00 92.81 108 LEU A CA 1
ATOM 850 C C . LEU A 1 108 ? -21.542 -1.412 9.776 1.00 92.81 108 LEU A C 1
ATOM 852 O O . LEU A 1 108 ? -20.685 -1.784 8.981 1.00 92.81 108 LEU A O 1
ATOM 856 N N . ARG A 1 109 ? -21.218 -1.029 11.020 1.00 93.31 109 ARG A N 1
ATOM 857 C CA . ARG A 1 109 ? -19.854 -1.027 11.570 1.00 93.31 109 ARG A CA 1
ATOM 858 C C . ARG A 1 109 ? -19.163 -2.376 11.425 1.00 93.31 109 ARG A C 1
ATOM 860 O O . ARG A 1 109 ? -17.975 -2.423 11.109 1.00 93.31 109 ARG A O 1
ATOM 867 N N . ARG A 1 110 ? -19.894 -3.458 11.710 1.00 92.62 110 ARG A N 1
ATOM 868 C CA . ARG A 1 110 ? -19.367 -4.827 11.702 1.00 92.62 110 ARG A CA 1
ATOM 869 C C . ARG A 1 110 ? -19.079 -5.284 10.277 1.00 92.62 110 ARG A C 1
ATOM 871 O O . ARG A 1 110 ? -18.007 -5.823 10.026 1.00 92.62 110 ARG A O 1
ATOM 878 N N . VAL A 1 111 ? -20.003 -5.003 9.357 1.00 94.44 111 VAL A N 1
ATOM 879 C CA . VAL A 1 111 ? -19.845 -5.297 7.925 1.00 94.44 111 VAL A CA 1
ATOM 880 C C . VAL A 1 111 ? -18.674 -4.507 7.348 1.00 94.44 111 VAL A C 1
ATOM 882 O O . VAL A 1 111 ? -17.776 -5.095 6.757 1.00 94.44 111 VAL A O 1
ATOM 885 N N . TRP A 1 112 ? -18.626 -3.195 7.601 1.00 96.50 112 TRP A N 1
ATOM 886 C CA . TRP A 1 112 ? -17.514 -2.339 7.191 1.00 96.50 112 TRP A CA 1
ATOM 887 C C . TRP A 1 112 ? -16.177 -2.860 7.717 1.00 96.50 112 TRP A C 1
ATOM 889 O O . TRP A 1 112 ? -15.223 -2.954 6.955 1.00 96.50 112 TRP A O 1
ATOM 899 N N . TYR A 1 113 ? -16.109 -3.243 8.997 1.00 94.69 113 TYR A N 1
ATOM 900 C CA . TYR A 1 113 ? -14.882 -3.774 9.588 1.00 94.69 113 TYR A CA 1
ATOM 901 C C . TYR A 1 113 ? -14.434 -5.056 8.891 1.00 94.69 113 TYR A C 1
ATOM 903 O O . TYR A 1 113 ? -13.267 -5.159 8.533 1.00 94.69 113 TYR A O 1
ATOM 911 N N . PHE A 1 114 ? -15.349 -6.002 8.667 1.00 95.31 114 PHE A N 1
ATOM 912 C CA . PHE A 1 114 ? -15.038 -7.257 7.987 1.00 95.31 114 PHE A CA 1
ATOM 913 C C . PHE A 1 114 ? -14.527 -7.019 6.562 1.00 95.31 114 PHE A C 1
ATOM 915 O O . PHE A 1 114 ? -13.464 -7.520 6.203 1.00 95.31 114 PHE A O 1
ATOM 922 N N . VAL A 1 115 ? -15.234 -6.196 5.781 1.00 96.25 115 VAL A N 1
ATOM 923 C CA . VAL A 1 115 ? -14.850 -5.862 4.402 1.00 96.25 115 VAL A CA 1
ATOM 924 C C . VAL A 1 115 ? -13.512 -5.124 4.372 1.00 96.25 115 VAL A C 1
ATOM 926 O O . VAL A 1 115 ? -12.611 -5.525 3.643 1.00 96.25 115 VAL A O 1
ATOM 929 N N . HIS A 1 116 ? -13.339 -4.090 5.199 1.00 96.38 116 HIS A N 1
ATOM 930 C CA . HIS A 1 116 ? -12.102 -3.312 5.262 1.00 96.38 116 HIS A CA 1
ATOM 931 C C . HIS A 1 116 ? -10.918 -4.181 5.707 1.00 96.38 116 HIS A C 1
ATOM 933 O O . HIS A 1 116 ? -9.827 -4.078 5.154 1.00 96.38 116 HIS A O 1
ATOM 939 N N . TRP A 1 117 ? -11.118 -5.068 6.681 1.00 95.81 117 TRP A N 1
ATOM 940 C CA . TRP A 1 117 ? -10.090 -6.003 7.133 1.00 95.81 117 TRP A CA 1
ATOM 941 C C . TRP A 1 117 ? -9.703 -7.012 6.043 1.00 95.81 117 TRP A C 1
ATOM 943 O O . TRP A 1 117 ? -8.508 -7.240 5.820 1.00 95.81 117 TRP A O 1
ATOM 953 N N . LEU A 1 118 ? -10.693 -7.586 5.350 1.00 96.50 118 LEU A N 1
ATOM 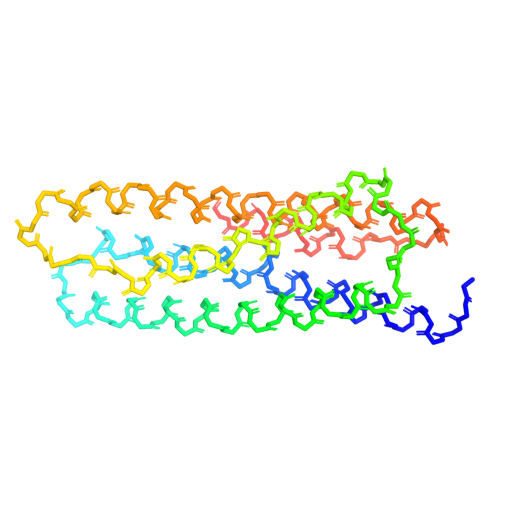954 C CA . LEU A 1 118 ? -10.483 -8.565 4.286 1.00 96.50 118 LEU A CA 1
ATOM 955 C C . LEU A 1 118 ? -9.742 -7.936 3.103 1.00 96.50 118 LEU A C 1
ATOM 957 O O . LEU A 1 118 ? -8.698 -8.443 2.695 1.00 96.50 118 LEU A O 1
ATOM 961 N N . LEU A 1 119 ? -10.234 -6.797 2.606 1.00 96.56 119 LEU A N 1
ATOM 962 C CA . LEU A 1 119 ? -9.609 -6.051 1.514 1.00 96.56 119 LEU A CA 1
ATOM 963 C C . LEU A 1 119 ? -8.186 -5.615 1.876 1.00 96.56 119 LEU A C 1
ATOM 965 O O . LEU A 1 119 ? -7.261 -5.854 1.107 1.00 96.56 119 LEU A O 1
ATOM 969 N N . GLY A 1 120 ? -7.980 -5.046 3.067 1.00 96.00 120 GLY A N 1
ATOM 970 C CA . GLY A 1 120 ? -6.657 -4.602 3.512 1.00 96.00 120 GLY A CA 1
ATOM 971 C C . GLY A 1 120 ? -5.647 -5.748 3.621 1.00 96.00 120 GLY A C 1
ATOM 972 O O . GLY A 1 120 ? -4.495 -5.605 3.211 1.00 96.00 120 GLY A O 1
ATOM 973 N N . THR A 1 121 ? -6.083 -6.910 4.115 1.00 95.44 121 THR A N 1
ATOM 974 C CA . THR A 1 121 ? -5.237 -8.111 4.182 1.00 95.44 121 THR A CA 1
ATOM 975 C C . THR A 1 121 ? -4.932 -8.650 2.780 1.00 95.44 121 THR A C 1
ATOM 977 O O . THR A 1 121 ? -3.778 -8.957 2.487 1.00 95.44 121 THR A O 1
ATOM 980 N N . GLY A 1 122 ? -5.931 -8.704 1.893 1.00 97.00 122 GLY A N 1
ATOM 981 C CA . GLY A 1 122 ? -5.756 -9.130 0.503 1.00 97.00 122 GLY A CA 1
ATOM 982 C C . GLY A 1 122 ? -4.789 -8.234 -0.274 1.00 97.00 122 GLY A C 1
ATOM 983 O O . GLY A 1 122 ? -3.865 -8.740 -0.906 1.00 97.00 122 GLY A O 1
ATOM 984 N N . ILE A 1 123 ? -4.936 -6.910 -0.162 1.00 97.62 123 ILE A N 1
ATOM 985 C CA . ILE A 1 123 ? -4.032 -5.923 -0.779 1.00 97.62 123 ILE A CA 1
ATOM 986 C C . ILE A 1 123 ? -2.596 -6.109 -0.282 1.00 97.62 123 ILE A C 1
ATOM 988 O O . ILE A 1 123 ? -1.666 -6.049 -1.082 1.00 97.62 123 ILE A O 1
ATOM 992 N N . SER A 1 124 ? -2.409 -6.370 1.015 1.00 96.19 124 SER A N 1
ATOM 993 C CA . SER A 1 124 ? -1.087 -6.630 1.595 1.00 96.19 124 SER A CA 1
ATOM 994 C C . SER A 1 124 ? -0.430 -7.876 0.982 1.00 96.19 124 SER A C 1
ATOM 996 O O . SER A 1 124 ? 0.684 -7.805 0.464 1.00 96.19 124 SER A O 1
ATOM 998 N N . ILE A 1 125 ? -1.148 -9.005 0.946 1.00 95.44 125 ILE A N 1
ATOM 999 C CA . ILE A 1 125 ? -0.639 -10.273 0.394 1.00 95.44 125 ILE A CA 1
ATOM 1000 C C . ILE A 1 125 ? -0.333 -10.138 -1.104 1.00 95.44 125 ILE A C 1
ATOM 1002 O O . ILE A 1 125 ? 0.761 -10.483 -1.554 1.00 95.44 125 ILE A O 1
ATOM 1006 N N . LEU A 1 126 ? -1.283 -9.605 -1.878 1.00 96.44 126 LEU A N 1
ATOM 1007 C CA . LEU A 1 126 ? -1.124 -9.413 -3.319 1.00 96.44 126 LEU A CA 1
ATOM 1008 C C . LEU A 1 126 ? -0.022 -8.395 -3.642 1.00 96.44 126 LEU A C 1
ATOM 1010 O O . LEU A 1 126 ? 0.693 -8.568 -4.625 1.00 96.44 126 LEU A O 1
ATOM 1014 N N . GLY A 1 127 ? 0.157 -7.370 -2.809 1.00 96.25 127 GLY A N 1
ATOM 1015 C CA . GLY A 1 127 ? 1.229 -6.383 -2.925 1.00 96.25 127 GLY A CA 1
ATOM 1016 C C . GLY A 1 127 ? 2.626 -6.993 -2.787 1.00 96.25 127 GLY A C 1
ATOM 1017 O O . GLY A 1 127 ? 3.505 -6.740 -3.619 1.00 96.25 127 GLY A O 1
ATOM 1018 N N . ILE A 1 128 ? 2.823 -7.848 -1.780 1.00 93.94 128 ILE A N 1
ATOM 1019 C CA . ILE A 1 128 ? 4.072 -8.603 -1.602 1.00 93.94 128 ILE A CA 1
ATOM 1020 C C . ILE A 1 128 ? 4.300 -9.538 -2.795 1.00 93.94 128 ILE A C 1
ATOM 1022 O O . ILE A 1 128 ? 5.385 -9.529 -3.384 1.00 93.94 128 ILE A O 1
ATOM 1026 N N . ALA A 1 129 ? 3.279 -10.307 -3.192 1.00 94.00 129 ALA A N 1
ATOM 1027 C CA . ALA A 1 129 ? 3.371 -11.214 -4.334 1.00 94.00 129 ALA A CA 1
ATOM 1028 C C . ALA A 1 129 ? 3.754 -10.462 -5.617 1.00 94.00 129 ALA A C 1
ATOM 1030 O O . ALA A 1 129 ? 4.677 -10.862 -6.326 1.00 94.00 129 ALA A O 1
ATOM 1031 N N . ASN A 1 130 ? 3.120 -9.317 -5.879 1.00 95.06 130 ASN A N 1
ATOM 1032 C CA . ASN A 1 130 ? 3.409 -8.513 -7.059 1.00 95.06 130 ASN A CA 1
ATOM 1033 C C . ASN A 1 130 ? 4.830 -7.928 -7.041 1.00 95.06 130 ASN A C 1
ATOM 1035 O O . ASN A 1 130 ? 5.455 -7.803 -8.092 1.00 95.06 130 ASN A O 1
ATOM 1039 N N . THR A 1 131 ? 5.369 -7.617 -5.859 1.00 91.38 131 THR A N 1
ATOM 1040 C CA . THR A 1 131 ? 6.763 -7.177 -5.703 1.00 91.38 131 THR A CA 1
ATOM 1041 C C . THR A 1 131 ? 7.739 -8.301 -6.062 1.00 91.38 131 THR A C 1
ATOM 1043 O O . THR A 1 131 ? 8.734 -8.059 -6.745 1.00 91.38 131 THR A O 1
ATOM 1046 N N . TYR A 1 132 ? 7.438 -9.545 -5.670 1.00 88.44 132 TYR A N 1
ATOM 1047 C CA . TYR A 1 132 ? 8.238 -10.709 -6.056 1.00 88.44 132 TYR A CA 1
ATOM 1048 C C . TYR A 1 132 ? 8.194 -10.966 -7.570 1.00 88.44 132 TYR A C 1
ATOM 1050 O O . TYR A 1 132 ? 9.246 -11.105 -8.194 1.00 88.44 132 TYR A O 1
ATOM 1058 N N . ILE A 1 133 ? 7.000 -10.945 -8.175 1.00 89.38 133 ILE A N 1
ATOM 1059 C CA . ILE A 1 133 ? 6.829 -11.123 -9.628 1.00 89.38 133 ILE A CA 1
ATOM 1060 C C . ILE A 1 133 ? 7.572 -10.019 -10.398 1.00 89.38 133 ILE A C 1
ATOM 1062 O O . ILE A 1 133 ? 8.245 -10.301 -11.391 1.00 89.38 133 ILE A O 1
ATOM 1066 N N . GLY A 1 134 ? 7.509 -8.767 -9.933 1.00 88.38 134 GLY A N 1
ATOM 1067 C CA . GLY A 1 134 ? 8.237 -7.650 -10.542 1.00 88.38 134 GLY A CA 1
ATOM 1068 C C . GLY A 1 134 ? 9.754 -7.835 -10.490 1.00 88.38 134 GLY A C 1
ATOM 1069 O O . GLY A 1 134 ? 10.447 -7.592 -11.479 1.00 88.38 134 GLY A O 1
ATOM 1070 N N . LEU A 1 135 ? 10.272 -8.336 -9.367 1.00 87.19 135 LEU A N 1
ATOM 1071 C CA . LEU A 1 135 ? 11.694 -8.624 -9.205 1.00 87.19 135 LEU A CA 1
ATOM 1072 C C . LEU A 1 135 ? 12.160 -9.779 -10.104 1.00 87.19 135 LEU A C 1
ATOM 1074 O O . LEU A 1 135 ? 13.227 -9.686 -10.710 1.00 87.19 135 LEU A O 1
ATOM 1078 N N . GLN A 1 136 ? 11.351 -10.834 -10.230 1.00 85.31 136 GLN A N 1
ATOM 1079 C CA . GLN A 1 136 ? 11.607 -11.933 -11.161 1.00 85.31 136 GLN A CA 1
ATOM 1080 C C . GLN A 1 136 ? 11.608 -11.438 -12.615 1.00 85.31 136 GLN A C 1
ATOM 1082 O O . GLN A 1 136 ? 12.567 -11.678 -13.344 1.00 85.31 136 GLN A O 1
ATOM 1087 N N . THR A 1 137 ? 10.605 -10.645 -13.000 1.00 85.19 137 THR A N 1
ATOM 1088 C CA . THR A 1 137 ? 10.513 -10.042 -14.342 1.00 85.19 137 THR A CA 1
ATOM 1089 C C . THR A 1 137 ? 11.731 -9.157 -14.641 1.00 85.19 137 THR A C 1
ATOM 1091 O O . THR A 1 137 ? 12.258 -9.152 -15.754 1.00 85.19 137 THR A O 1
ATOM 1094 N N . TYR A 1 138 ? 12.216 -8.403 -13.649 1.00 83.44 138 TYR A N 1
ATOM 1095 C CA . TYR A 1 138 ? 13.428 -7.595 -13.781 1.00 83.44 138 TYR A CA 1
ATOM 1096 C C . TYR A 1 138 ? 14.686 -8.457 -13.963 1.00 83.44 138 TYR A C 1
ATOM 1098 O O . TYR A 1 138 ? 15.540 -8.122 -14.790 1.00 83.44 138 TYR A O 1
ATOM 1106 N N . HIS A 1 139 ? 14.804 -9.565 -13.225 1.00 82.62 139 HIS A N 1
ATOM 1107 C CA . HIS A 1 139 ? 15.915 -10.508 -13.361 1.00 82.62 139 HIS A CA 1
ATOM 1108 C C . HIS A 1 139 ? 15.958 -11.134 -14.758 1.00 82.62 139 HIS A C 1
ATOM 1110 O O . HIS A 1 139 ? 16.997 -11.073 -15.410 1.00 82.62 139 HIS A O 1
ATOM 1116 N N . GLU A 1 140 ? 14.827 -11.650 -15.243 1.00 80.44 140 GLU A N 1
ATOM 1117 C CA . GLU A 1 140 ? 14.706 -12.277 -16.566 1.00 80.44 140 GLU A CA 1
ATOM 1118 C C . GLU A 1 140 ? 15.079 -11.306 -17.697 1.00 80.44 140 GLU A C 1
ATOM 1120 O O . GLU A 1 140 ? 15.774 -11.678 -18.637 1.00 80.44 140 GLU A O 1
ATOM 1125 N N . ARG A 1 141 ? 14.688 -10.028 -17.583 1.00 76.88 141 ARG A N 1
ATOM 1126 C CA . ARG A 1 141 ? 14.956 -9.009 -18.615 1.00 76.88 141 ARG A CA 1
ATOM 1127 C C . ARG A 1 141 ? 16.360 -8.413 -18.585 1.00 76.88 141 ARG A C 1
ATOM 1129 O O . ARG A 1 141 ? 16.801 -7.866 -19.592 1.00 76.88 141 ARG A O 1
ATOM 1136 N N . THR A 1 142 ? 17.030 -8.418 -17.434 1.00 74.81 142 THR A N 1
ATOM 1137 C CA . THR A 1 142 ? 18.332 -7.741 -17.272 1.00 74.81 142 THR A CA 1
ATOM 1138 C C . THR A 1 142 ? 19.491 -8.686 -16.998 1.00 74.81 142 THR A C 1
ATOM 1140 O O . THR A 1 142 ? 20.621 -8.207 -16.922 1.00 74.81 142 THR A O 1
ATOM 1143 N N . THR A 1 143 ? 19.211 -9.975 -16.768 1.00 72.00 143 THR A N 1
ATOM 1144 C CA . THR A 1 143 ? 20.145 -11.016 -16.298 1.00 72.00 143 THR A CA 1
ATOM 1145 C C . THR A 1 143 ? 20.958 -10.621 -15.055 1.00 72.00 143 THR A C 1
ATOM 1147 O O . THR A 1 143 ? 21.941 -11.272 -14.704 1.00 72.00 143 THR A O 1
ATOM 1150 N N . ARG A 1 144 ? 20.565 -9.551 -14.344 1.00 68.69 144 ARG A N 1
ATOM 1151 C CA . ARG A 1 144 ? 21.250 -9.049 -13.145 1.00 68.69 144 ARG A CA 1
ATOM 1152 C C . ARG A 1 144 ? 20.750 -9.772 -11.912 1.00 68.69 144 ARG A C 1
ATOM 1154 O O . ARG A 1 144 ? 19.545 -9.859 -11.698 1.00 68.69 144 ARG A O 1
ATOM 1161 N N . SER A 1 145 ? 21.666 -10.232 -11.063 1.00 66.31 145 SER A N 1
ATOM 1162 C CA . SER A 1 145 ? 21.321 -10.900 -9.805 1.00 66.31 145 SER A CA 1
ATOM 1163 C C . SER A 1 145 ? 20.429 -10.020 -8.922 1.00 66.31 145 SER A C 1
ATOM 1165 O O . SER A 1 145 ? 20.805 -8.917 -8.527 1.00 66.31 145 SER A O 1
ATOM 1167 N N . VAL A 1 146 ? 19.253 -10.543 -8.578 1.00 68.25 146 VAL A N 1
ATOM 1168 C CA . VAL A 1 146 ? 18.295 -9.930 -7.642 1.00 68.25 146 VAL A CA 1
ATOM 1169 C C . VAL A 1 146 ? 18.415 -10.500 -6.227 1.00 68.25 146 VAL A C 1
ATOM 1171 O O . VAL A 1 146 ? 17.583 -10.225 -5.363 1.00 68.25 146 VAL A O 1
ATOM 1174 N N . LYS A 1 147 ? 19.469 -11.289 -5.972 1.00 66.75 147 LYS A N 1
ATOM 1175 C CA . LYS A 1 147 ? 19.629 -12.106 -4.762 1.00 66.75 147 LYS A CA 1
ATOM 1176 C C . LYS A 1 147 ? 19.533 -11.273 -3.480 1.00 66.75 147 LYS A C 1
ATOM 1178 O O . LYS A 1 147 ? 18.797 -11.649 -2.575 1.00 66.75 147 LYS A O 1
ATOM 1183 N N . LEU A 1 148 ? 20.179 -10.105 -3.442 1.00 62.19 148 LEU A N 1
ATOM 1184 C CA . LEU A 1 148 ? 20.131 -9.187 -2.295 1.00 62.19 148 LEU A CA 1
ATOM 1185 C C . LEU A 1 148 ? 18.702 -8.708 -1.988 1.00 62.19 148 LEU A C 1
ATOM 1187 O O . LEU A 1 148 ? 18.268 -8.768 -0.844 1.00 62.19 148 LEU A O 1
ATOM 1191 N N . TRP A 1 149 ? 17.940 -8.328 -3.015 1.00 61.00 149 TRP A N 1
ATOM 1192 C CA . TRP A 1 149 ? 16.553 -7.876 -2.869 1.00 61.00 149 TRP A CA 1
ATOM 1193 C C . TRP A 1 149 ? 15.625 -9.017 -2.444 1.00 61.00 149 TRP A C 1
ATOM 1195 O O . TRP A 1 149 ? 14.803 -8.849 -1.545 1.00 61.00 149 TRP A O 1
ATOM 1205 N N . THR A 1 150 ? 15.798 -10.210 -3.025 1.00 62.44 150 THR A N 1
ATOM 1206 C CA . THR A 1 150 ? 15.019 -11.387 -2.619 1.00 62.44 150 THR A CA 1
ATOM 1207 C C . THR A 1 150 ? 15.301 -11.811 -1.181 1.00 62.44 150 THR A C 1
ATOM 1209 O O . THR A 1 150 ? 14.375 -12.238 -0.498 1.00 62.44 150 THR A O 1
ATOM 1212 N N . THR A 1 151 ? 16.545 -11.699 -0.702 1.00 62.34 151 THR A N 1
ATOM 1213 C CA . THR A 1 151 ? 16.896 -12.062 0.677 1.00 62.34 151 THR A CA 1
ATOM 1214 C C . THR A 1 151 ? 16.246 -11.106 1.669 1.00 62.34 151 THR A C 1
ATOM 1216 O O . THR A 1 151 ? 15.621 -11.586 2.608 1.00 62.34 151 THR A O 1
ATOM 1219 N N . SER A 1 152 ? 16.283 -9.793 1.415 1.00 60.94 152 SER A N 1
ATOM 1220 C CA . SER A 1 152 ? 15.634 -8.789 2.272 1.00 60.94 152 SER A CA 1
ATOM 1221 C C . SER A 1 152 ? 14.110 -8.960 2.352 1.00 60.94 152 SER A C 1
ATOM 1223 O O . SER A 1 152 ? 13.514 -8.809 3.418 1.00 60.94 152 SER A O 1
ATOM 1225 N N . ILE A 1 153 ? 13.464 -9.331 1.241 1.00 61.19 153 ILE A N 1
ATOM 1226 C CA . ILE A 1 153 ? 12.023 -9.639 1.218 1.00 61.19 153 ILE A CA 1
ATOM 1227 C C . ILE A 1 153 ? 11.735 -10.945 1.974 1.00 61.19 153 ILE A C 1
ATOM 1229 O O . ILE A 1 153 ? 10.803 -11.013 2.773 1.00 61.19 153 ILE A O 1
ATOM 1233 N N . LYS A 1 154 ? 12.553 -11.986 1.770 1.00 59.31 154 LYS A N 1
ATOM 1234 C CA . LYS A 1 154 ? 12.406 -13.271 2.470 1.00 59.31 154 LYS A CA 1
ATOM 1235 C C . LYS A 1 154 ? 12.622 -13.143 3.977 1.00 59.31 154 LYS A C 1
ATOM 1237 O O . LYS A 1 154 ? 11.928 -13.817 4.730 1.00 59.31 154 LYS A O 1
ATOM 1242 N N . SER A 1 155 ? 13.547 -12.294 4.425 1.00 56.78 155 SER A N 1
ATOM 1243 C CA . SER A 1 155 ? 13.734 -12.019 5.852 1.00 56.78 155 SER A CA 1
ATOM 1244 C C . SER A 1 155 ? 12.530 -11.294 6.452 1.00 56.78 155 SER A C 1
ATOM 1246 O O . SER A 1 155 ? 12.119 -11.644 7.551 1.00 56.78 155 SER A O 1
ATOM 1248 N N . ALA A 1 156 ? 11.902 -10.368 5.719 1.00 51.03 156 ALA A N 1
ATOM 1249 C CA . ALA A 1 156 ? 10.690 -9.689 6.186 1.00 51.03 156 ALA A CA 1
ATOM 1250 C C . ALA A 1 156 ? 9.492 -10.648 6.349 1.00 51.03 156 ALA A C 1
ATOM 1252 O O . ALA A 1 156 ? 8.683 -10.465 7.251 1.00 51.03 156 ALA A O 1
ATOM 1253 N N . LEU A 1 157 ? 9.405 -11.699 5.524 1.00 50.00 157 LEU A N 1
ATOM 1254 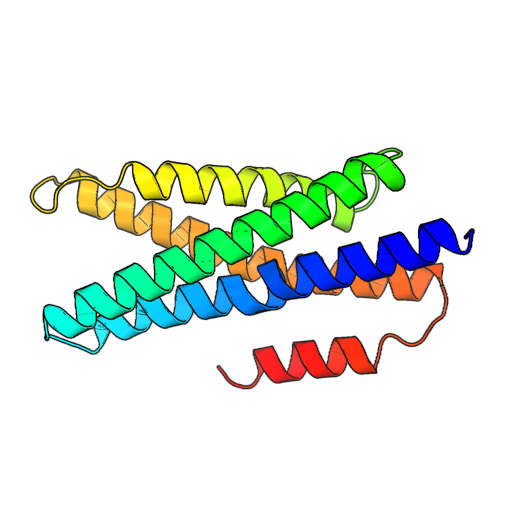C CA . LEU A 1 157 ? 8.363 -12.733 5.612 1.00 50.00 157 LEU A CA 1
ATOM 1255 C C . LEU A 1 157 ? 8.602 -13.785 6.709 1.00 50.00 157 LEU A C 1
ATOM 1257 O O . LEU A 1 157 ? 7.658 -14.461 7.100 1.00 50.00 157 LEU A O 1
ATOM 1261 N N . ARG A 1 158 ? 9.844 -13.960 7.184 1.00 43.72 158 ARG A N 1
ATOM 1262 C CA . ARG A 1 158 ? 10.196 -14.951 8.224 1.00 43.72 158 ARG A CA 1
ATOM 1263 C C . ARG A 1 158 ? 10.113 -14.419 9.655 1.00 43.72 158 ARG A C 1
ATOM 1265 O O . ARG A 1 158 ? 10.169 -15.219 10.579 1.00 43.72 158 ARG A O 1
ATOM 1272 N N . CYS A 1 159 ? 10.002 -13.107 9.840 1.00 39.41 159 CYS A N 1
ATOM 1273 C CA . CYS A 1 159 ? 9.920 -12.475 11.162 1.00 39.41 159 CYS A CA 1
ATOM 1274 C C . CYS A 1 159 ? 8.472 -12.222 11.639 1.00 39.41 159 CYS A C 1
ATOM 1276 O O . CYS A 1 159 ? 8.270 -11.357 12.490 1.00 39.41 159 CYS A O 1
ATOM 1278 N N . GLY A 1 160 ? 7.478 -12.915 11.072 1.00 36.12 160 GLY A N 1
ATOM 1279 C CA . GLY A 1 160 ? 6.054 -12.779 11.405 1.00 36.12 160 GLY A CA 1
ATOM 1280 C C . GLY A 1 160 ? 5.489 -14.002 12.103 1.00 36.12 160 GLY A C 1
ATOM 1281 O O . GLY A 1 160 ? 5.883 -15.120 11.707 1.00 36.12 160 GLY A O 1
#